Protein AF-A0A820IRT5-F1 (afdb_monomer_lite)

Secondary structure (DSSP, 8-state):
-HHHHHHHHHHHHHHHHHHHHHHHHSPPPP--TT--EEETTTTSHHHHHHHHHHHHHHHHTS-S--GGG-------TTS-HHHHHHHHHHHHHHTTSPPPSEEE----------GGG--HHHHHHHH-

Radius of gyration: 23.72 Å; chains: 1; bounding box: 69×24×55 Å

Structure (mmCIF, N/CA/C/O backbone):
data_AF-A0A820IRT5-F1
#
_entry.id   AF-A0A820IRT5-F1
#
loop_
_atom_site.group_PDB
_atom_site.id
_atom_site.type_symbol
_atom_site.label_atom_id
_atom_site.label_alt_id
_atom_site.label_comp_id
_atom_site.label_asym_id
_atom_site.label_entity_id
_atom_site.label_seq_id
_atom_site.pdbx_PDB_ins_code
_atom_site.Cartn_x
_atom_site.Cartn_y
_atom_site.Cartn_z
_atom_site.occupancy
_atom_site.B_iso_or_equiv
_atom_site.auth_seq_id
_atom_site.auth_comp_id
_atom_site.auth_asym_id
_atom_site.auth_atom_id
_atom_site.pdbx_PDB_model_num
ATOM 1 N N . MET A 1 1 ? 55.444 3.139 -24.751 1.00 83.12 1 MET A N 1
ATOM 2 C CA . MET A 1 1 ? 54.731 1.886 -25.089 1.00 83.12 1 MET A CA 1
ATOM 3 C C . MET A 1 1 ? 54.138 1.218 -23.847 1.00 83.12 1 MET A C 1
ATOM 5 O O . MET A 1 1 ? 52.923 1.176 -23.750 1.00 83.12 1 MET A O 1
ATOM 9 N N . TRP A 1 2 ? 54.939 0.815 -22.853 1.00 94.75 2 TRP A N 1
ATOM 10 C CA . TRP A 1 2 ? 54.448 0.170 -21.617 1.00 94.75 2 TRP A CA 1
ATOM 11 C C . TRP A 1 2 ? 53.435 0.985 -20.797 1.00 94.75 2 TRP A C 1
ATOM 13 O O . TRP A 1 2 ? 52.436 0.434 -20.350 1.00 94.75 2 TRP A O 1
ATOM 23 N N . LEU A 1 3 ? 53.638 2.300 -20.663 1.00 94.94 3 LEU A N 1
ATOM 24 C CA . LEU A 1 3 ? 52.709 3.182 -19.940 1.00 94.94 3 LEU A CA 1
ATOM 25 C C . LEU A 1 3 ? 51.317 3.235 -20.595 1.00 94.94 3 LEU A C 1
ATOM 27 O O . LEU A 1 3 ? 50.303 3.177 -19.909 1.00 94.94 3 LEU A O 1
ATOM 31 N N . ILE A 1 4 ? 51.272 3.267 -21.930 1.00 95.38 4 ILE A N 1
ATOM 32 C CA . ILE A 1 4 ? 50.018 3.259 -22.697 1.00 95.38 4 ILE A CA 1
ATOM 33 C C . ILE A 1 4 ? 49.307 1.913 -22.521 1.00 95.38 4 ILE A C 1
ATOM 35 O O . ILE A 1 4 ? 48.103 1.886 -22.279 1.00 95.38 4 ILE A O 1
ATOM 39 N N . ILE A 1 5 ? 50.047 0.799 -22.563 1.00 96.12 5 ILE A N 1
ATOM 40 C CA . ILE A 1 5 ? 49.491 -0.545 -22.342 1.00 96.12 5 ILE A CA 1
ATOM 41 C C . ILE A 1 5 ? 48.894 -0.651 -20.931 1.00 96.12 5 ILE A C 1
ATOM 43 O O . ILE A 1 5 ? 47.758 -1.095 -20.787 1.00 96.12 5 ILE A O 1
ATOM 47 N N . GLY A 1 6 ? 49.609 -0.177 -19.905 1.00 96.25 6 GLY A N 1
ATOM 48 C CA . GLY A 1 6 ? 49.138 -0.199 -18.517 1.00 96.25 6 GLY A CA 1
ATOM 49 C C . GLY A 1 6 ? 47.846 0.594 -18.302 1.00 96.25 6 GLY A C 1
ATOM 50 O O . GLY A 1 6 ? 46.904 0.079 -17.703 1.00 96.25 6 GLY A O 1
ATOM 51 N N . ILE A 1 7 ? 47.760 1.810 -18.853 1.00 96.81 7 ILE A N 1
ATOM 52 C CA . ILE A 1 7 ? 46.537 2.629 -18.800 1.00 96.81 7 ILE A CA 1
ATOM 53 C C . ILE A 1 7 ? 45.382 1.925 -19.521 1.00 96.81 7 ILE A C 1
ATOM 55 O O . ILE A 1 7 ? 44.267 1.883 -19.008 1.00 96.81 7 ILE A O 1
ATOM 59 N N . THR A 1 8 ? 45.646 1.332 -20.686 1.00 96.56 8 THR A N 1
ATOM 60 C CA . THR A 1 8 ? 44.614 0.636 -21.470 1.00 96.56 8 THR A CA 1
ATOM 61 C C . THR A 1 8 ? 44.044 -0.565 -20.710 1.00 96.56 8 THR A C 1
ATOM 63 O O . THR A 1 8 ? 42.828 -0.739 -20.652 1.00 96.56 8 THR A O 1
ATOM 66 N N . VAL A 1 9 ? 44.904 -1.364 -20.067 1.00 97.12 9 VAL A N 1
ATOM 67 C CA . VAL A 1 9 ? 44.486 -2.503 -19.231 1.00 97.12 9 VAL A CA 1
ATOM 68 C C . VAL A 1 9 ? 43.681 -2.030 -18.023 1.00 97.12 9 VAL A C 1
ATOM 70 O O . VAL A 1 9 ? 42.642 -2.613 -17.723 1.00 97.12 9 VAL A O 1
ATOM 73 N N . LEU A 1 10 ? 44.102 -0.944 -17.368 1.00 97.06 10 LEU A N 1
ATOM 74 C CA . LEU A 1 10 ? 43.367 -0.364 -16.244 1.00 97.06 10 LEU A CA 1
ATOM 75 C C . LEU A 1 10 ? 41.957 0.084 -16.658 1.00 97.06 10 LEU A C 1
ATOM 77 O O . LEU A 1 10 ? 40.991 -0.234 -15.968 1.00 97.06 10 LEU A O 1
ATOM 81 N N . ILE A 1 11 ? 41.823 0.767 -17.799 1.00 97.19 11 ILE A N 1
ATOM 82 C CA . ILE A 1 11 ? 40.520 1.194 -18.331 1.00 97.19 11 ILE A CA 1
ATOM 83 C C . ILE A 1 11 ? 39.629 -0.020 -18.612 1.00 97.19 11 ILE A C 1
ATOM 85 O O . ILE A 1 11 ? 38.464 -0.020 -18.222 1.00 97.19 11 ILE A O 1
ATOM 89 N N . LEU A 1 12 ? 40.164 -1.073 -19.238 1.00 97.25 12 LEU A N 1
ATOM 90 C CA . LEU A 1 12 ? 39.405 -2.300 -19.497 1.00 97.25 12 LEU A CA 1
ATOM 91 C C . LEU A 1 12 ? 38.934 -2.967 -18.201 1.00 97.25 12 LEU A C 1
ATOM 93 O O . LEU A 1 12 ? 37.776 -3.365 -18.117 1.00 97.25 12 LEU A O 1
ATOM 97 N N . ILE A 1 13 ? 39.789 -3.035 -17.178 1.00 97.06 13 ILE A N 1
ATOM 98 C CA . ILE A 1 13 ? 39.419 -3.572 -15.862 1.00 97.06 13 ILE A CA 1
ATOM 99 C C . ILE A 1 13 ? 38.285 -2.750 -15.247 1.00 97.06 13 ILE A C 1
ATOM 101 O O . ILE A 1 13 ? 37.317 -3.328 -14.759 1.00 97.06 13 ILE A O 1
ATOM 105 N N . VAL A 1 14 ? 38.357 -1.417 -15.311 1.00 96.44 14 VAL A N 1
ATOM 106 C CA . VAL A 1 14 ? 37.298 -0.533 -14.800 1.00 96.44 14 VAL A CA 1
ATOM 107 C C . VAL A 1 14 ? 35.989 -0.726 -15.569 1.00 96.44 14 VAL A C 1
ATOM 109 O O . VAL A 1 14 ? 34.932 -0.786 -14.947 1.00 96.44 14 VAL A O 1
ATOM 112 N N . LEU A 1 15 ? 36.028 -0.874 -16.897 1.00 96.25 15 LEU A N 1
ATOM 113 C CA . LEU A 1 15 ? 34.831 -1.114 -17.714 1.00 96.25 15 LEU A CA 1
ATOM 114 C C . LEU A 1 15 ? 34.202 -2.484 -17.441 1.00 96.25 15 LEU A C 1
ATOM 116 O O . LEU A 1 15 ? 32.979 -2.585 -17.350 1.00 96.25 15 LEU A O 1
ATOM 120 N N . VAL A 1 16 ? 35.019 -3.528 -17.278 1.00 96.06 16 VAL A N 1
ATOM 121 C CA . VAL A 1 16 ? 34.548 -4.868 -16.902 1.00 96.06 16 VAL A CA 1
ATOM 122 C C . VAL A 1 16 ? 33.954 -4.838 -15.499 1.00 96.06 16 VAL A C 1
ATOM 124 O O . VAL A 1 16 ? 32.850 -5.337 -15.302 1.00 96.06 16 VAL A O 1
ATOM 127 N N . LEU A 1 17 ? 34.628 -4.197 -14.539 1.00 95.94 17 LEU A N 1
ATOM 128 C CA . LEU A 1 17 ? 34.115 -4.033 -13.182 1.00 95.94 17 LEU A CA 1
ATOM 129 C C . LEU A 1 17 ? 32.795 -3.260 -13.190 1.00 95.94 17 LEU A C 1
ATOM 131 O O . LEU A 1 17 ? 31.836 -3.700 -12.566 1.00 95.94 17 LEU A O 1
ATOM 135 N N . ALA A 1 18 ? 32.700 -2.169 -13.952 1.00 94.75 18 ALA A N 1
ATOM 136 C CA . ALA A 1 18 ? 31.448 -1.455 -14.146 1.00 94.75 18 ALA A CA 1
ATOM 137 C C . ALA A 1 18 ? 30.383 -2.400 -14.717 1.00 94.75 18 ALA A C 1
ATOM 139 O O . ALA A 1 18 ? 29.322 -2.532 -14.121 1.00 94.75 18 ALA A O 1
ATOM 140 N N . TYR A 1 19 ? 30.643 -3.126 -15.804 1.00 94.25 19 TYR A N 1
ATOM 141 C CA . TYR A 1 19 ? 29.675 -4.066 -16.381 1.00 94.25 19 TYR A CA 1
ATOM 142 C C . TYR A 1 19 ? 29.195 -5.129 -15.377 1.00 94.25 19 TYR A C 1
ATOM 144 O O . TYR A 1 19 ? 27.995 -5.388 -15.296 1.00 94.25 19 TYR A O 1
ATOM 152 N N . LEU A 1 20 ? 30.099 -5.694 -14.571 1.00 93.75 20 LEU A N 1
ATOM 153 C CA . LEU A 1 20 ? 29.766 -6.677 -13.534 1.00 93.75 20 LEU A CA 1
ATOM 154 C C . LEU A 1 20 ? 28.965 -6.068 -12.379 1.00 93.75 20 LEU A C 1
ATOM 156 O O . LEU A 1 20 ? 28.061 -6.711 -11.855 1.00 93.75 20 LEU A O 1
ATOM 160 N N . LEU A 1 21 ? 29.243 -4.815 -12.013 1.00 93.12 21 LEU A N 1
ATOM 161 C CA . LEU A 1 21 ? 28.495 -4.085 -10.990 1.00 93.12 21 LEU A CA 1
ATOM 162 C C . LEU A 1 21 ? 27.140 -3.559 -11.510 1.00 93.12 21 LEU A C 1
ATOM 164 O O . LEU A 1 21 ? 26.366 -3.010 -10.727 1.00 93.12 21 LEU A O 1
ATOM 168 N N . ARG A 1 22 ? 26.807 -3.738 -12.802 1.00 92.31 22 ARG A N 1
ATOM 169 C CA . ARG A 1 22 ? 25.550 -3.264 -13.423 1.00 92.31 22 ARG A CA 1
ATOM 170 C C . ARG A 1 22 ? 24.283 -3.602 -12.655 1.00 92.31 22 ARG A C 1
ATOM 172 O O . ARG A 1 22 ? 23.461 -2.700 -12.528 1.00 92.31 22 ARG A O 1
ATOM 179 N N . PRO A 1 23 ? 24.098 -4.818 -12.124 1.00 87.75 23 PRO A N 1
ATOM 180 C CA . PRO A 1 23 ? 22.896 -5.141 -11.364 1.00 87.75 23 PRO A CA 1
ATOM 181 C C . PRO A 1 23 ? 22.734 -4.275 -10.106 1.00 87.75 23 PRO A C 1
ATOM 183 O O . PRO A 1 23 ? 21.611 -4.012 -9.694 1.00 87.75 23 PRO A O 1
ATOM 186 N N . ILE A 1 24 ? 23.842 -3.802 -9.523 1.00 88.31 24 ILE A N 1
ATOM 187 C CA . ILE A 1 24 ? 23.851 -3.007 -8.289 1.00 88.31 24 ILE A CA 1
ATOM 188 C C . ILE A 1 24 ? 23.438 -1.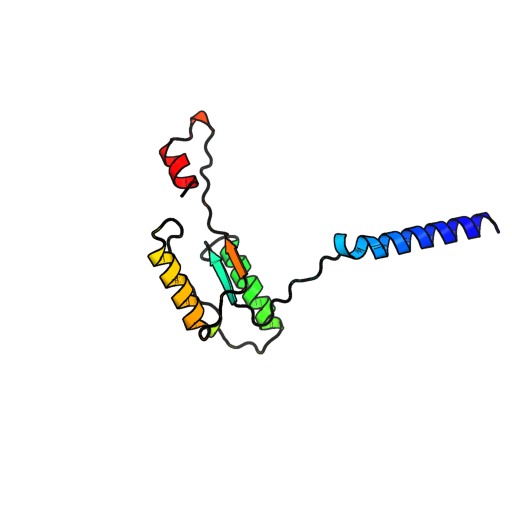558 -8.568 1.00 88.31 24 ILE A C 1
ATOM 190 O O . ILE A 1 24 ? 22.659 -0.991 -7.811 1.00 88.31 24 ILE A O 1
ATOM 194 N N . TYR A 1 25 ? 23.927 -0.953 -9.656 1.00 87.62 25 TYR A N 1
ATOM 195 C CA . TYR A 1 25 ? 23.632 0.453 -9.976 1.00 87.62 25 TYR A CA 1
ATOM 196 C C . TYR A 1 25 ? 22.532 0.644 -11.037 1.00 87.62 25 TYR A C 1
ATOM 198 O O . TYR A 1 25 ? 22.085 1.766 -11.267 1.00 87.62 25 TYR A O 1
ATOM 206 N N . ARG A 1 26 ? 22.089 -0.427 -11.705 1.00 83.94 26 ARG A N 1
ATOM 207 C CA . ARG A 1 26 ? 20.910 -0.461 -12.588 1.00 83.94 26 ARG A CA 1
ATOM 208 C C . ARG A 1 26 ? 20.030 -1.650 -12.207 1.00 83.94 26 ARG A C 1
ATOM 210 O O . ARG A 1 26 ? 20.033 -2.649 -12.936 1.00 83.94 26 ARG A O 1
ATOM 217 N N . PRO A 1 27 ? 19.292 -1.563 -11.088 1.00 77.25 27 PRO A N 1
ATOM 218 C CA . PRO A 1 27 ? 18.306 -2.579 -10.768 1.00 77.25 27 PRO A CA 1
ATOM 219 C C . PRO A 1 27 ? 17.312 -2.707 -11.926 1.00 77.25 27 PRO A C 1
ATOM 221 O O . PRO A 1 27 ? 16.932 -1.723 -12.565 1.00 77.25 27 PRO A O 1
ATOM 224 N N . THR A 1 28 ? 16.919 -3.938 -12.231 1.00 72.12 28 THR A N 1
ATOM 225 C CA . THR A 1 28 ? 15.853 -4.212 -13.196 1.00 72.12 28 THR A CA 1
ATOM 226 C C . THR A 1 28 ? 14.549 -3.601 -12.703 1.00 72.12 28 THR A C 1
ATOM 228 O O . THR A 1 28 ? 14.123 -3.882 -11.584 1.00 72.12 28 THR A O 1
ATOM 231 N N . CYS A 1 29 ? 13.906 -2.794 -13.545 1.00 69.69 29 CYS A N 1
ATOM 232 C CA . CYS A 1 29 ? 12.571 -2.285 -13.261 1.00 69.69 29 CYS A CA 1
ATOM 233 C C . CYS A 1 29 ? 11.585 -3.456 -13.169 1.00 69.69 29 CYS A C 1
ATOM 235 O O . CYS A 1 29 ? 11.596 -4.352 -14.019 1.00 69.69 29 CYS A O 1
ATOM 237 N N . LEU A 1 30 ? 10.733 -3.446 -12.146 1.00 74.62 30 LEU A N 1
ATOM 238 C CA . LEU A 1 30 ? 9.644 -4.406 -12.026 1.00 74.62 30 LEU A CA 1
ATOM 239 C C . LEU A 1 30 ? 8.661 -4.179 -13.181 1.00 74.62 30 LEU A C 1
ATOM 241 O O . LEU A 1 30 ? 8.237 -3.051 -13.427 1.00 74.62 30 LEU A O 1
ATOM 245 N N . ASN A 1 31 ? 8.310 -5.237 -13.912 1.00 79.50 31 ASN A N 1
ATOM 246 C CA . ASN A 1 31 ? 7.292 -5.127 -14.949 1.00 79.50 31 ASN A CA 1
ATOM 247 C C . ASN A 1 31 ? 5.915 -5.092 -14.286 1.00 79.50 31 ASN A C 1
ATOM 249 O O . ASN A 1 31 ? 5.418 -6.116 -13.824 1.00 79.50 31 ASN A O 1
ATOM 253 N N . LEU A 1 32 ? 5.315 -3.908 -14.261 1.00 80.75 32 LEU A N 1
ATOM 254 C CA . LEU A 1 32 ? 4.000 -3.683 -13.685 1.00 80.75 32 LEU A CA 1
ATOM 255 C C . LEU A 1 32 ? 2.874 -3.863 -14.706 1.00 80.75 32 LEU A C 1
ATOM 257 O O . LEU A 1 32 ? 1.764 -3.457 -14.438 1.00 80.75 32 LEU A O 1
ATOM 261 N N . ARG A 1 33 ? 3.079 -4.443 -15.891 1.00 77.69 33 ARG A N 1
ATOM 262 C CA . ARG A 1 33 ? 1.958 -4.625 -16.832 1.00 77.69 33 ARG A CA 1
ATOM 263 C C . ARG A 1 33 ? 0.968 -5.671 -16.322 1.00 77.69 33 ARG A C 1
ATOM 265 O O . ARG A 1 33 ? 1.359 -6.780 -15.980 1.00 77.69 33 ARG A O 1
ATOM 272 N N . ASP A 1 34 ? -0.313 -5.297 -16.315 1.00 79.25 34 ASP A N 1
ATOM 273 C CA . ASP A 1 34 ? -1.457 -6.149 -15.959 1.00 79.25 34 ASP A CA 1
ATOM 274 C C . ASP A 1 34 ? -1.372 -6.850 -14.589 1.00 79.25 34 ASP A C 1
ATOM 276 O O . ASP A 1 34 ? -2.005 -7.886 -14.378 1.00 79.25 34 ASP A O 1
ATOM 280 N N . VAL A 1 35 ? -0.639 -6.265 -13.636 1.00 88.12 35 VAL A N 1
ATOM 281 C CA . VAL A 1 35 ? -0.556 -6.769 -12.259 1.00 88.12 35 VAL A CA 1
ATOM 282 C C . VAL A 1 35 ? -1.704 -6.241 -11.396 1.00 88.12 35 VAL A C 1
ATOM 284 O O . VAL A 1 35 ? -2.113 -5.088 -11.513 1.00 88.12 35 VAL A O 1
ATOM 287 N N . HIS A 1 36 ? -2.216 -7.085 -10.500 1.00 92.88 36 HIS A N 1
ATOM 288 C CA . HIS A 1 36 ? -3.186 -6.683 -9.481 1.00 92.88 36 HIS A CA 1
ATOM 289 C C . HIS A 1 36 ? -2.432 -6.339 -8.191 1.00 92.88 36 HIS A C 1
ATOM 291 O O . HIS A 1 36 ? -1.828 -7.217 -7.566 1.00 92.88 36 HIS A O 1
ATOM 297 N N . VAL A 1 37 ? -2.444 -5.059 -7.815 1.00 94.88 37 VAL A N 1
ATOM 298 C CA . VAL A 1 37 ? -1.753 -4.539 -6.627 1.00 94.88 37 VAL A CA 1
ATOM 299 C C 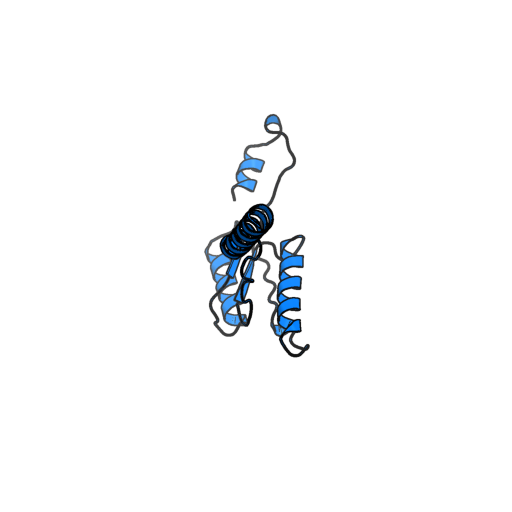. VAL A 1 37 ? -2.770 -4.188 -5.548 1.00 94.88 37 VAL A C 1
ATOM 301 O O . VAL A 1 37 ? -3.704 -3.435 -5.805 1.00 94.88 37 VAL A O 1
ATOM 304 N N . VAL A 1 38 ? -2.554 -4.682 -4.331 1.00 96.75 38 VAL A N 1
ATOM 305 C CA . VAL A 1 38 ? -3.302 -4.272 -3.135 1.00 96.75 38 VAL A CA 1
ATOM 306 C C . VAL A 1 38 ? -2.378 -3.472 -2.227 1.00 96.75 38 VAL A C 1
ATOM 308 O O . VAL A 1 38 ? -1.268 -3.907 -1.930 1.00 96.75 38 VAL A O 1
ATOM 311 N N . ILE A 1 39 ? -2.837 -2.306 -1.770 1.00 97.38 39 ILE A N 1
ATOM 312 C CA . ILE A 1 39 ? -2.077 -1.403 -0.897 1.00 97.38 39 ILE A CA 1
ATOM 313 C C . ILE A 1 39 ? -2.882 -1.153 0.374 1.00 97.38 39 ILE A C 1
ATOM 315 O O . ILE A 1 39 ? -3.973 -0.583 0.319 1.00 97.38 39 ILE A O 1
ATOM 319 N N . THR A 1 40 ? -2.343 -1.531 1.532 1.00 97.19 40 THR A N 1
ATOM 320 C CA . THR A 1 40 ? -2.930 -1.131 2.817 1.00 97.19 40 THR A CA 1
ATOM 321 C C . THR A 1 40 ? -2.567 0.324 3.127 1.00 97.19 40 THR A C 1
ATOM 323 O O . THR A 1 40 ? -1.494 0.807 2.767 1.00 97.19 40 THR A O 1
ATOM 326 N N . GLY A 1 41 ? -3.475 1.079 3.754 1.00 95.94 41 GLY A N 1
ATOM 327 C CA . GLY A 1 41 ? -3.239 2.506 4.021 1.00 95.94 41 GLY A CA 1
ATOM 328 C C . GLY A 1 41 ? -3.147 3.372 2.753 1.00 95.94 41 GLY A C 1
ATOM 329 O O . GLY A 1 41 ? -2.497 4.411 2.763 1.00 95.94 41 GLY A O 1
ATOM 330 N N . GLY A 1 42 ? -3.778 2.957 1.647 1.00 95.38 42 GLY A N 1
ATOM 331 C CA . GLY A 1 42 ? -3.758 3.678 0.364 1.00 95.38 42 GLY A CA 1
ATOM 332 C C . GLY A 1 42 ? -4.612 4.955 0.307 1.00 95.38 42 GLY A C 1
ATOM 333 O O . GLY A 1 42 ? -4.673 5.609 -0.731 1.00 95.38 42 GLY A O 1
ATOM 334 N N . SER A 1 43 ? -5.296 5.324 1.395 1.00 94.44 43 SER A N 1
ATOM 335 C CA . SER A 1 43 ? -6.207 6.477 1.432 1.00 94.44 43 SER A CA 1
ATOM 336 C C . SER A 1 43 ? -5.494 7.828 1.584 1.00 94.44 43 SER A C 1
ATOM 338 O O . SER A 1 43 ? -6.059 8.865 1.221 1.00 94.44 43 SER A O 1
ATOM 340 N N . SER A 1 44 ? -4.257 7.849 2.088 1.00 94.94 44 SER A N 1
ATOM 341 C CA . SER A 1 44 ? -3.478 9.069 2.331 1.00 94.94 44 SER A CA 1
ATOM 342 C C . SER A 1 44 ? -1.965 8.833 2.198 1.00 94.94 44 SER A C 1
ATOM 344 O O . SER A 1 44 ? -1.512 7.714 1.952 1.00 94.94 44 SER A O 1
ATOM 346 N N . GLY A 1 45 ? -1.183 9.914 2.310 1.00 96.19 45 GLY A N 1
ATOM 347 C CA . GLY A 1 45 ? 0.279 9.866 2.397 1.00 96.19 45 GLY A CA 1
ATOM 348 C C . GLY A 1 45 ? 0.962 9.074 1.278 1.00 96.19 45 GLY A C 1
ATOM 349 O O . GLY A 1 45 ? 0.612 9.199 0.103 1.00 96.19 45 GLY A O 1
ATOM 350 N N . ILE A 1 46 ? 1.944 8.257 1.670 1.00 97.00 46 ILE A N 1
ATOM 351 C CA . ILE A 1 46 ? 2.786 7.463 0.763 1.00 97.00 46 ILE A CA 1
ATOM 352 C C . ILE A 1 46 ? 1.946 6.459 -0.031 1.00 97.00 46 ILE A C 1
ATOM 354 O O . ILE A 1 46 ? 2.064 6.405 -1.253 1.00 97.00 46 ILE A O 1
ATOM 358 N N . GLY A 1 47 ? 1.056 5.713 0.631 1.00 96.50 47 GLY A N 1
ATOM 359 C CA . GLY A 1 47 ? 0.212 4.709 -0.023 1.00 96.50 47 GLY A CA 1
ATOM 360 C C . GLY A 1 47 ? -0.667 5.292 -1.132 1.00 96.50 47 GLY A C 1
ATOM 361 O O . GLY A 1 47 ? -0.789 4.694 -2.200 1.00 96.50 47 GLY A O 1
ATOM 362 N N . LYS A 1 48 ? -1.230 6.488 -0.916 1.00 96.00 48 LYS A N 1
ATOM 363 C CA . LYS A 1 48 ? -2.041 7.191 -1.922 1.00 96.00 48 LYS A CA 1
ATOM 364 C C . LYS A 1 48 ? -1.229 7.621 -3.139 1.00 96.00 48 LYS A C 1
ATOM 366 O O . LYS A 1 48 ? -1.676 7.439 -4.271 1.00 96.00 48 LYS A O 1
ATOM 371 N N . GLU A 1 49 ? -0.063 8.227 -2.925 1.00 96.75 49 GLU A N 1
ATOM 372 C CA . GLU A 1 49 ? 0.779 8.673 -4.039 1.00 96.75 49 GLU A CA 1
ATOM 373 C C . GLU A 1 49 ? 1.385 7.488 -4.794 1.00 96.75 49 GLU A C 1
ATOM 375 O O . GLU A 1 49 ? 1.462 7.531 -6.019 1.00 96.75 49 GLU A O 1
ATOM 380 N N . LEU A 1 50 ? 1.697 6.388 -4.103 1.00 94.62 50 LEU A N 1
ATOM 381 C CA . LEU A 1 50 ? 2.098 5.138 -4.740 1.00 94.62 50 LEU A CA 1
ATOM 382 C C . LEU A 1 50 ? 0.976 4.563 -5.614 1.00 94.62 50 LEU A C 1
ATOM 384 O O . LEU A 1 50 ? 1.224 4.221 -6.766 1.00 94.62 50 LEU A O 1
ATOM 388 N N . ALA A 1 51 ? -0.268 4.526 -5.120 1.00 93.06 51 ALA A N 1
ATOM 389 C CA . ALA A 1 51 ? -1.420 4.091 -5.915 1.00 93.06 51 ALA A CA 1
ATOM 390 C C . ALA A 1 51 ? -1.580 4.928 -7.197 1.00 93.06 51 ALA A C 1
ATOM 392 O O . ALA A 1 51 ? -1.773 4.379 -8.281 1.00 93.06 51 ALA A O 1
ATOM 393 N N . LYS A 1 52 ? -1.439 6.257 -7.096 1.00 91.50 52 LYS A N 1
ATOM 394 C CA . LYS A 1 52 ? -1.478 7.159 -8.258 1.00 91.50 52 LYS A CA 1
ATOM 395 C C . LYS A 1 52 ? -0.324 6.920 -9.229 1.00 91.50 52 LYS A C 1
ATOM 397 O O . LYS A 1 52 ? -0.554 6.905 -10.432 1.00 91.50 52 LYS A O 1
ATOM 402 N N . GLN A 1 53 ? 0.902 6.752 -8.732 1.00 90.75 53 GLN A N 1
ATOM 403 C CA . GLN A 1 53 ? 2.069 6.493 -9.579 1.00 90.75 53 GLN A CA 1
ATOM 404 C C . GLN A 1 53 ? 1.902 5.193 -10.363 1.00 90.75 53 GLN A C 1
ATOM 406 O O . GLN A 1 53 ? 2.098 5.201 -11.574 1.00 90.75 53 GLN A O 1
ATOM 411 N N . LEU A 1 54 ? 1.442 4.121 -9.710 1.00 88.94 54 LEU A N 1
ATOM 412 C CA . LEU A 1 54 ? 1.144 2.853 -10.375 1.00 88.94 54 LEU A CA 1
ATOM 413 C C . LEU A 1 54 ? 0.100 3.046 -11.482 1.00 88.94 54 LEU A C 1
ATOM 415 O O . LEU A 1 54 ? 0.334 2.653 -12.622 1.00 88.94 54 LEU A O 1
ATOM 419 N N . LEU A 1 55 ? -1.021 3.715 -11.186 1.00 86.69 55 LEU A N 1
ATOM 420 C CA . LEU A 1 55 ? -2.054 4.009 -12.187 1.00 86.69 55 LEU A CA 1
ATOM 421 C C . LEU A 1 55 ? -1.514 4.827 -13.369 1.00 86.69 55 LEU A C 1
ATOM 423 O O . LEU A 1 55 ? -1.822 4.510 -14.517 1.00 86.69 55 LEU A O 1
ATOM 427 N N . ASN A 1 56 ? -0.685 5.837 -13.107 1.00 84.50 56 ASN A N 1
ATOM 428 C CA . ASN A 1 56 ? -0.097 6.685 -14.143 1.00 84.50 56 ASN A CA 1
ATOM 429 C C . ASN A 1 56 ? 0.907 5.919 -15.016 1.00 84.50 56 ASN A C 1
ATOM 431 O O . ASN A 1 56 ? 0.880 6.056 -16.237 1.00 84.50 56 ASN A O 1
ATOM 435 N N . GLU A 1 57 ? 1.772 5.089 -14.425 1.00 78.00 57 GLU A N 1
ATOM 436 C CA . GLU A 1 57 ? 2.697 4.234 -15.179 1.00 78.00 57 GLU A CA 1
ATOM 437 C C . GLU A 1 57 ? 1.944 3.235 -16.061 1.00 78.00 57 GLU A C 1
ATOM 439 O O . GLU A 1 57 ? 2.342 2.984 -17.200 1.00 78.00 57 GLU A O 1
ATOM 444 N N . HIS A 1 58 ? 0.823 2.704 -15.572 1.00 72.56 58 HIS A N 1
ATOM 445 C CA . HIS A 1 58 ? -0.069 1.866 -16.365 1.00 72.56 58 HIS A CA 1
ATOM 446 C C . HIS A 1 58 ? -0.717 2.630 -17.527 1.00 72.56 58 HIS A C 1
ATOM 448 O O . HIS A 1 58 ? -0.724 2.126 -18.652 1.00 72.56 58 HIS A O 1
ATOM 454 N N . GLN A 1 59 ? -1.244 3.833 -17.279 1.00 67.25 59 GLN A N 1
ATOM 455 C CA . GLN A 1 59 ? -1.851 4.681 -18.311 1.00 67.25 59 GLN A CA 1
ATOM 456 C C . GLN A 1 59 ? -0.831 5.158 -19.349 1.00 67.25 59 GLN A C 1
ATOM 458 O O . GLN A 1 59 ? -1.161 5.251 -20.519 1.00 67.25 59 GLN A O 1
ATOM 463 N N . ALA A 1 60 ? 0.433 5.383 -18.986 1.00 58.78 60 ALA A N 1
ATOM 464 C CA . ALA A 1 60 ? 1.474 5.704 -19.966 1.00 58.78 60 ALA A CA 1
ATOM 465 C C . ALA A 1 60 ? 1.712 4.569 -20.987 1.00 58.78 60 ALA A C 1
ATOM 467 O O . ALA A 1 60 ? 2.239 4.808 -22.073 1.00 58.78 60 ALA A O 1
ATOM 468 N N . HIS A 1 61 ? 1.319 3.335 -20.652 1.00 58.94 61 HIS A N 1
ATOM 469 C CA . HIS A 1 61 ? 1.470 2.156 -21.504 1.00 58.94 61 HIS A CA 1
ATOM 470 C C . HIS A 1 61 ? 0.183 1.742 -22.243 1.00 58.94 61 HIS A C 1
ATOM 472 O O . HIS A 1 61 ? 0.249 0.839 -23.078 1.00 58.94 61 HIS A O 1
ATOM 478 N N . LEU A 1 62 ? -0.972 2.358 -21.955 1.00 55.88 62 LEU A N 1
ATOM 479 C CA . LEU A 1 62 ? -2.293 1.976 -22.479 1.00 55.88 62 LEU A CA 1
ATOM 480 C C . LEU A 1 62 ? -3.140 3.220 -22.825 1.00 55.88 62 LEU A C 1
ATOM 482 O O . LEU A 1 62 ? -2.837 4.326 -22.408 1.00 55.88 62 LEU A O 1
ATOM 486 N N . ALA A 1 63 ? -4.208 3.071 -23.611 1.00 50.69 63 ALA A N 1
ATOM 487 C CA . ALA A 1 63 ? -5.077 4.201 -23.965 1.00 50.69 63 ALA A CA 1
ATOM 488 C C . ALA A 1 63 ? -5.746 4.847 -22.713 1.00 50.69 63 ALA A C 1
ATOM 490 O O . ALA A 1 63 ? -6.025 4.132 -21.747 1.00 50.69 63 ALA A O 1
ATOM 491 N N . PRO A 1 64 ? -6.024 6.169 -22.715 1.00 52.94 64 PRO A N 1
ATOM 492 C CA . PRO A 1 64 ? -6.157 6.982 -21.495 1.00 52.94 64 PRO A CA 1
ATOM 493 C C . PRO A 1 64 ? -7.434 6.836 -20.637 1.00 52.94 64 PRO A C 1
ATOM 495 O O . PRO A 1 64 ? -7.588 7.608 -19.697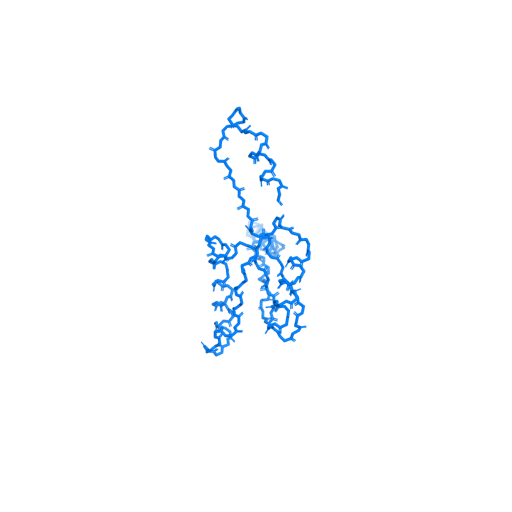 1.00 52.94 64 PRO A O 1
ATOM 498 N N . ASP A 1 65 ? -8.340 5.882 -20.879 1.00 50.44 65 ASP A N 1
ATOM 499 C CA . ASP A 1 65 ? -9.755 6.103 -20.504 1.00 50.44 65 ASP A CA 1
ATOM 500 C C . ASP A 1 65 ? -10.397 5.234 -19.400 1.00 50.44 65 ASP A C 1
ATOM 502 O O . ASP A 1 65 ? -11.587 5.383 -19.139 1.00 50.44 65 ASP A O 1
ATOM 506 N N . ASN A 1 66 ? -9.673 4.370 -18.675 1.00 53.22 66 ASN A N 1
ATOM 507 C CA . ASN A 1 66 ? -10.332 3.499 -17.680 1.00 53.22 66 ASN A CA 1
ATOM 508 C C . ASN A 1 66 ? -10.037 3.868 -16.217 1.00 53.22 66 ASN A C 1
ATOM 510 O O . ASN A 1 66 ? -9.109 3.338 -15.604 1.00 53.22 66 ASN A O 1
ATOM 514 N N . ASN A 1 67 ? -10.928 4.673 -15.622 1.00 56.81 67 ASN A N 1
ATOM 515 C CA . ASN A 1 67 ? -11.080 4.813 -14.161 1.00 56.81 67 ASN A CA 1
ATOM 516 C C . ASN A 1 67 ? -11.543 3.510 -13.467 1.00 56.81 67 ASN A C 1
ATOM 518 O O . ASN A 1 67 ? -11.502 3.419 -12.245 1.00 56.81 67 ASN A O 1
ATOM 522 N N . GLU A 1 68 ? -11.924 2.475 -14.221 1.00 68.12 68 GLU A N 1
ATOM 523 C CA . GLU A 1 68 ? -12.345 1.153 -13.717 1.00 68.12 68 GLU A CA 1
ATOM 524 C C . GLU A 1 68 ? -11.198 0.294 -13.141 1.00 68.12 68 GLU A C 1
ATOM 526 O O . GLU A 1 68 ? -11.383 -0.874 -12.809 1.00 68.12 68 GLU A O 1
ATOM 531 N N . ARG A 1 69 ? -9.975 0.834 -13.053 1.00 80.44 69 ARG A N 1
ATOM 532 C CA . ARG A 1 69 ? -8.788 0.102 -12.573 1.00 80.44 69 ARG A CA 1
ATOM 533 C C . ARG A 1 69 ? -8.446 0.358 -11.107 1.00 80.44 69 ARG A C 1
ATOM 535 O O . ARG A 1 69 ? -7.578 -0.330 -10.581 1.00 80.44 69 ARG A O 1
ATOM 542 N N . LEU A 1 70 ? -9.103 1.315 -10.454 1.00 89.75 70 LEU A N 1
ATOM 543 C CA . LEU A 1 70 ? -8.874 1.635 -9.047 1.00 89.75 70 LEU A CA 1
ATOM 544 C C . LEU A 1 70 ? -10.084 1.226 -8.208 1.00 89.75 70 LEU A C 1
ATOM 546 O O . LEU A 1 70 ? -11.169 1.779 -8.368 1.00 89.75 70 LEU A O 1
ATOM 550 N N . LEU A 1 71 ? -9.864 0.322 -7.256 1.00 92.38 71 LEU A N 1
ATOM 551 C CA . LEU A 1 71 ? -10.819 0.019 -6.199 1.00 92.38 71 LEU A CA 1
ATOM 552 C C . LEU A 1 71 ? -10.310 0.567 -4.863 1.00 92.38 71 LEU A C 1
ATOM 554 O O . LEU A 1 71 ? -9.226 0.211 -4.406 1.00 92.38 71 LEU A O 1
ATOM 558 N N . CYS A 1 72 ? -11.123 1.393 -4.210 1.00 93.12 72 CYS A N 1
ATOM 559 C CA . CYS A 1 72 ? -10.866 1.868 -2.854 1.00 93.12 72 CYS A CA 1
ATOM 560 C C . CYS A 1 72 ? -11.807 1.158 -1.877 1.00 93.12 72 CYS A C 1
ATOM 562 O O . CYS A 1 72 ? -13.019 1.354 -1.940 1.00 93.12 72 CYS A O 1
ATOM 564 N N . LEU A 1 73 ? -11.250 0.374 -0.951 1.00 94.75 73 LEU A N 1
ATOM 565 C CA . LEU A 1 73 ? -11.997 -0.275 0.128 1.00 94.75 73 LEU A CA 1
ATOM 566 C C . LEU A 1 73 ? -11.600 0.336 1.474 1.00 94.75 73 LEU A C 1
ATOM 568 O O . LEU A 1 73 ? -10.415 0.504 1.763 1.00 94.75 73 LEU A O 1
ATOM 572 N N . SER A 1 74 ? -12.589 0.660 2.307 1.00 95.31 74 SER A N 1
ATOM 573 C CA . SER A 1 74 ? -12.350 1.047 3.698 1.00 95.31 74 SER A CA 1
ATOM 574 C C . SER A 1 74 ? -12.314 -0.214 4.554 1.00 95.31 74 SER A C 1
ATOM 576 O O . SER A 1 74 ? -13.326 -0.899 4.696 1.00 95.31 74 SER A O 1
ATOM 578 N N . VAL A 1 75 ? -11.128 -0.551 5.062 1.00 94.81 75 VAL A N 1
ATOM 579 C CA . VAL A 1 75 ? -10.876 -1.784 5.814 1.00 94.81 75 VAL A CA 1
ATOM 580 C C . VAL A 1 75 ? -9.916 -1.471 6.949 1.00 94.81 75 VAL A C 1
ATOM 582 O O . VAL A 1 75 ? -8.862 -0.875 6.725 1.00 94.81 75 VAL A O 1
ATOM 585 N N . ASP A 1 76 ? -10.277 -1.893 8.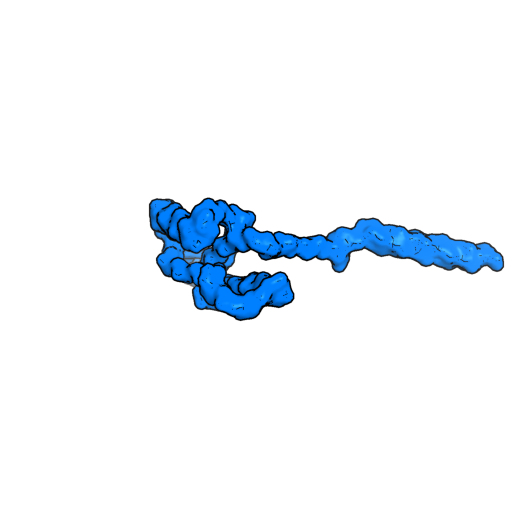155 1.00 94.12 76 ASP A N 1
ATOM 586 C CA . ASP A 1 76 ? -9.371 -1.902 9.296 1.00 94.12 76 ASP A CA 1
ATOM 587 C C . ASP A 1 76 ? -8.495 -3.159 9.241 1.00 94.12 76 ASP A C 1
ATOM 589 O O . ASP A 1 76 ? -8.994 -4.283 9.353 1.00 94.12 76 ASP A O 1
ATOM 593 N N . VAL A 1 77 ? -7.192 -2.962 9.042 1.00 94.31 77 VAL A N 1
ATOM 594 C CA . VAL A 1 77 ? -6.204 -4.046 8.953 1.00 94.31 77 VAL A CA 1
ATOM 595 C C . VAL A 1 77 ? -5.884 -4.678 10.308 1.00 94.31 77 VAL A C 1
ATOM 597 O O . VAL A 1 77 ? -5.386 -5.797 10.324 1.00 94.31 77 VAL A O 1
ATOM 600 N N . SER A 1 78 ? -6.225 -4.008 11.415 1.00 94.19 78 SER A N 1
ATOM 601 C CA . SER A 1 78 ? -6.141 -4.561 12.775 1.00 94.19 78 SER A CA 1
ATOM 602 C C . SER A 1 78 ? -7.404 -5.326 13.194 1.00 94.19 78 SER A C 1
ATOM 604 O O . SER A 1 78 ? -7.487 -5.887 14.289 1.00 94.19 78 SER A O 1
ATOM 606 N N . GLY A 1 79 ? -8.421 -5.334 12.325 1.00 91.38 79 GLY A N 1
ATOM 607 C CA . GLY A 1 79 ? -9.693 -6.000 12.557 1.00 91.38 79 GLY A CA 1
ATOM 608 C C . GLY A 1 79 ? -9.622 -7.523 12.417 1.00 91.38 79 GLY A C 1
ATOM 609 O O . GLY A 1 79 ? -8.570 -8.157 12.391 1.00 91.38 79 GLY A O 1
ATOM 610 N N . THR A 1 80 ? -10.792 -8.154 12.304 1.00 95.00 80 THR A N 1
ATOM 611 C CA . THR A 1 80 ? -10.858 -9.616 12.163 1.00 95.00 80 THR A CA 1
ATOM 612 C C . THR A 1 80 ? -10.348 -10.087 10.801 1.00 95.00 80 THR A C 1
ATOM 614 O O . THR A 1 80 ? -10.610 -9.457 9.772 1.00 95.00 80 THR A O 1
ATOM 617 N N . TYR A 1 81 ? -9.732 -11.272 10.773 1.00 95.50 81 TYR A N 1
ATOM 618 C CA . TYR A 1 81 ? -9.316 -11.931 9.530 1.00 95.50 81 TYR A CA 1
ATOM 619 C C . TYR A 1 81 ? -10.453 -12.022 8.503 1.00 95.50 81 TYR A C 1
ATOM 621 O O . TYR A 1 81 ? -10.230 -11.787 7.322 1.00 95.50 81 TYR A O 1
ATOM 629 N N . SER A 1 82 ? -11.690 -12.289 8.942 1.00 96.94 82 SER A N 1
ATOM 630 C CA . SER A 1 82 ? -12.847 -12.373 8.041 1.00 96.94 82 SER A CA 1
ATOM 631 C C . SER A 1 82 ? -13.116 -11.062 7.292 1.00 96.94 82 SER A C 1
ATOM 633 O O . SER A 1 82 ? -13.492 -11.101 6.122 1.00 96.94 82 SER A O 1
ATOM 635 N N . ASN A 1 83 ? -12.896 -9.903 7.921 1.00 95.19 83 ASN A N 1
ATOM 636 C CA . ASN A 1 83 ? -13.071 -8.609 7.257 1.00 95.19 83 ASN A CA 1
ATOM 637 C C . ASN A 1 83 ? -11.992 -8.381 6.195 1.00 95.19 83 ASN A C 1
ATOM 639 O O . ASN A 1 83 ? -12.303 -7.953 5.084 1.00 95.19 83 ASN A O 1
ATOM 643 N N . ILE A 1 84 ? -10.742 -8.724 6.516 1.00 95.88 84 ILE A N 1
ATOM 644 C CA . ILE A 1 84 ? -9.615 -8.637 5.581 1.00 95.88 84 ILE A CA 1
ATOM 645 C C . ILE A 1 84 ? -9.834 -9.600 4.410 1.00 95.88 84 ILE A C 1
ATOM 647 O O . ILE A 1 84 ? -9.711 -9.202 3.255 1.00 95.88 84 ILE A O 1
ATOM 651 N N . GLN A 1 85 ? -10.234 -10.842 4.690 1.00 96.88 85 GLN A N 1
ATOM 652 C CA . GLN A 1 85 ? -10.535 -11.850 3.678 1.00 96.88 85 GLN A CA 1
ATOM 653 C C . GLN A 1 85 ? -11.617 -11.357 2.710 1.00 96.88 85 GLN A C 1
ATOM 655 O O . GLN A 1 85 ? -11.399 -11.377 1.503 1.00 96.88 85 GLN A O 1
ATOM 660 N N . LYS A 1 86 ? -12.741 -10.842 3.224 1.00 97.31 86 LYS A N 1
ATOM 661 C CA . LYS A 1 86 ? -13.818 -10.284 2.390 1.00 97.31 86 LYS A CA 1
ATOM 662 C C . LYS A 1 86 ? -13.335 -9.130 1.518 1.00 97.31 86 LYS A C 1
ATOM 664 O O . LYS A 1 86 ? -13.724 -9.048 0.358 1.00 97.31 86 LYS A O 1
ATOM 669 N N . ALA A 1 87 ? -12.485 -8.253 2.048 1.00 96.69 87 ALA A N 1
ATOM 670 C CA . ALA A 1 87 ? -11.931 -7.150 1.272 1.00 96.69 87 ALA A CA 1
ATOM 671 C C . ALA A 1 87 ? -11.026 -7.634 0.130 1.00 96.69 87 ALA A C 1
ATOM 673 O O . ALA A 1 87 ? -11.119 -7.131 -0.988 1.00 96.69 87 ALA A O 1
ATOM 674 N N . ILE A 1 88 ? -10.182 -8.636 0.386 1.00 96.88 88 ILE A N 1
ATOM 675 C CA . ILE A 1 88 ? -9.339 -9.242 -0.651 1.00 96.88 88 ILE A CA 1
ATOM 676 C C . ILE A 1 88 ? -10.195 -9.972 -1.692 1.00 96.88 88 ILE A C 1
ATOM 678 O O . ILE A 1 88 ? -9.952 -9.829 -2.887 1.00 96.88 88 ILE A O 1
ATOM 682 N N . GLU A 1 89 ? -11.227 -10.704 -1.270 1.00 97.00 89 GLU A N 1
ATOM 683 C CA . GLU A 1 89 ? -12.180 -11.352 -2.178 1.00 97.00 89 GLU A CA 1
ATOM 684 C C . GLU A 1 89 ? -12.891 -10.325 -3.068 1.00 97.00 89 GLU A C 1
ATOM 686 O O . GLU A 1 89 ? -12.947 -10.510 -4.282 1.00 97.00 89 GLU A O 1
ATOM 691 N N . GLN A 1 90 ? -13.357 -9.212 -2.496 1.00 96.19 90 GLN A N 1
ATOM 692 C CA . GLN A 1 90 ? -13.957 -8.103 -3.243 1.00 96.19 90 GLN A CA 1
ATOM 693 C C . GLN A 1 90 ? -12.976 -7.479 -4.241 1.00 96.19 90 GLN A C 1
ATOM 695 O O . GLN A 1 90 ? -13.357 -7.223 -5.382 1.00 96.19 90 GLN A O 1
ATOM 700 N N . ALA A 1 91 ? -11.715 -7.272 -3.850 1.00 95.19 91 ALA A N 1
ATOM 701 C CA . ALA A 1 91 ? -10.682 -6.755 -4.746 1.00 95.19 91 ALA A CA 1
ATOM 702 C C . ALA A 1 91 ? -10.417 -7.704 -5.924 1.00 95.19 91 ALA A C 1
ATOM 704 O O . ALA A 1 91 ? -10.402 -7.280 -7.081 1.00 95.19 91 ALA A O 1
ATOM 705 N N . CYS A 1 92 ? -10.286 -9.005 -5.653 1.00 95.06 92 CYS A N 1
ATOM 706 C CA . CYS A 1 92 ? -10.139 -10.023 -6.690 1.00 95.06 92 CYS A CA 1
ATOM 707 C C . CYS A 1 92 ? -11.354 -10.048 -7.629 1.00 95.06 92 CYS A C 1
ATOM 709 O O . CYS A 1 92 ? -11.177 -10.060 -8.847 1.00 95.06 92 CYS A O 1
ATOM 711 N N . GLN A 1 93 ? -12.576 -10.022 -7.087 1.00 95.19 93 GLN A N 1
ATOM 712 C CA . GLN A 1 93 ? -13.820 -10.029 -7.864 1.00 95.19 93 GLN A CA 1
ATOM 713 C C . GLN A 1 93 ? -13.937 -8.803 -8.772 1.00 95.19 93 GLN A C 1
ATOM 715 O O . GLN A 1 93 ? -14.214 -8.955 -9.963 1.00 95.19 93 GLN A O 1
ATOM 720 N N . TYR A 1 94 ? -13.667 -7.608 -8.239 1.00 92.62 94 TYR A N 1
ATOM 721 C CA . TYR A 1 94 ? -13.704 -6.354 -8.994 1.00 92.62 94 TYR A CA 1
ATOM 722 C C . TYR A 1 94 ? -12.758 -6.383 -10.202 1.00 92.62 94 TYR A C 1
ATOM 724 O O . TYR A 1 94 ? -13.110 -5.926 -11.286 1.00 92.62 94 TYR A O 1
ATOM 732 N N . HIS A 1 95 ? -11.588 -7.009 -10.057 1.00 90.38 95 HIS A N 1
ATOM 733 C CA . HIS A 1 95 ? -10.610 -7.165 -11.135 1.00 90.38 95 HIS A CA 1
ATOM 734 C C . HIS A 1 95 ? -10.768 -8.468 -11.940 1.00 90.38 95 HIS A C 1
ATOM 736 O O . HIS A 1 95 ? -9.793 -8.987 -12.488 1.00 90.38 95 HIS A O 1
ATOM 742 N N . GLY A 1 96 ? -11.991 -8.999 -12.050 1.00 91.31 96 GLY A N 1
ATOM 743 C CA . GLY A 1 96 ? -12.302 -10.149 -12.905 1.00 91.31 96 GLY A CA 1
ATOM 744 C C . GLY A 1 96 ? -11.819 -11.485 -12.340 1.00 91.31 96 GLY A C 1
ATOM 745 O O . GLY A 1 96 ? -11.334 -12.332 -13.088 1.00 91.31 96 GLY A O 1
ATOM 746 N N . ASN A 1 97 ? -11.926 -11.661 -11.020 1.00 93.25 97 ASN A N 1
ATOM 747 C CA . ASN A 1 97 ? -11.430 -12.817 -10.261 1.00 93.25 97 ASN A CA 1
ATOM 748 C C . ASN A 1 97 ? -9.916 -13.052 -10.407 1.00 93.25 97 ASN A C 1
ATOM 750 O O . ASN A 1 97 ? -9.438 -14.182 -10.302 1.00 93.25 97 ASN A O 1
ATOM 754 N N . ARG A 1 98 ? -9.146 -11.985 -10.653 1.00 90.56 98 ARG A N 1
ATOM 755 C CA . ARG A 1 98 ? -7.685 -12.062 -10.752 1.00 90.56 98 ARG A CA 1
ATOM 756 C C . ARG A 1 98 ? -7.042 -12.104 -9.361 1.00 90.56 98 ARG A C 1
ATOM 758 O O . ARG A 1 98 ? -7.378 -11.266 -8.522 1.00 90.56 98 ARG A O 1
ATOM 765 N N . PRO A 1 99 ? -6.076 -13.008 -9.118 1.00 94.44 99 PRO A N 1
ATOM 766 C CA . PRO A 1 99 ? -5.369 -13.062 -7.844 1.00 94.44 99 PRO A CA 1
ATOM 767 C C . PRO A 1 9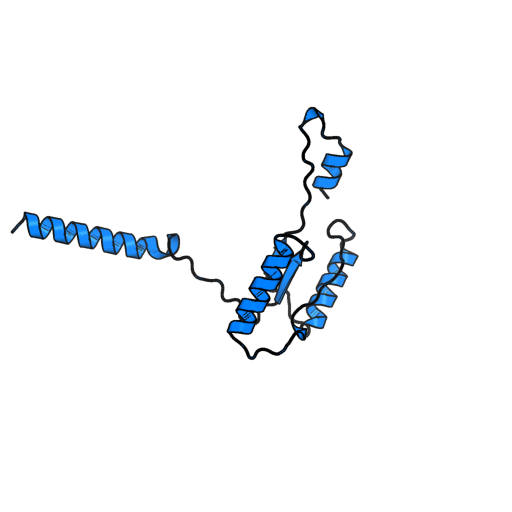9 ? -4.515 -11.809 -7.628 1.00 94.44 99 PRO A C 1
ATOM 769 O O . PRO A 1 99 ? -4.027 -11.198 -8.582 1.00 94.44 99 PRO A O 1
ATOM 772 N N . VAL A 1 100 ? -4.303 -11.450 -6.362 1.00 94.75 100 VAL A N 1
ATOM 773 C CA . VAL A 1 100 ? -3.373 -10.380 -5.982 1.00 94.75 100 VAL A CA 1
ATOM 774 C C . VAL A 1 100 ? -1.954 -10.796 -6.364 1.00 94.75 100 VAL A C 1
ATOM 776 O O . VAL A 1 100 ? -1.471 -11.845 -5.946 1.00 94.75 100 VAL A O 1
ATOM 779 N N . SER A 1 101 ? -1.293 -9.974 -7.176 1.00 94.81 101 SER A N 1
ATOM 780 C CA . SER A 1 101 ? 0.089 -10.196 -7.618 1.00 94.81 101 SER A CA 1
ATOM 781 C C . SER A 1 101 ? 1.093 -9.545 -6.670 1.00 94.81 101 SER A C 1
ATOM 783 O O . SER A 1 101 ? 2.172 -10.084 -6.439 1.00 94.81 101 SER A O 1
ATOM 785 N N . ILE A 1 102 ? 0.741 -8.373 -6.134 1.00 94.81 102 ILE A N 1
ATOM 786 C CA . ILE A 1 102 ? 1.594 -7.578 -5.250 1.00 94.81 102 ILE A CA 1
ATOM 787 C C . ILE A 1 102 ? 0.747 -7.097 -4.074 1.00 94.81 102 ILE A C 1
ATOM 789 O O . ILE A 1 102 ? -0.292 -6.469 -4.270 1.00 94.81 102 ILE A O 1
ATOM 793 N N . LEU A 1 103 ? 1.217 -7.362 -2.857 1.00 95.94 103 LEU A N 1
ATOM 794 C CA . LEU A 1 103 ? 0.680 -6.779 -1.632 1.00 95.94 103 LEU A CA 1
ATOM 795 C C . LEU A 1 103 ? 1.688 -5.774 -1.078 1.00 95.94 103 LEU A C 1
ATOM 797 O O . LEU A 1 103 ? 2.849 -6.112 -0.850 1.00 95.94 103 LEU A O 1
ATOM 801 N N . ILE A 1 104 ? 1.229 -4.553 -0.832 1.00 96.81 104 ILE A N 1
ATOM 802 C CA . ILE A 1 104 ? 2.015 -3.487 -0.222 1.00 96.81 104 ILE A CA 1
ATOM 803 C C . ILE A 1 104 ? 1.454 -3.217 1.172 1.00 96.81 104 ILE A C 1
ATOM 805 O O . ILE A 1 104 ? 0.402 -2.593 1.328 1.00 96.81 104 ILE A O 1
ATOM 809 N N . ASN A 1 105 ? 2.182 -3.682 2.187 1.00 96.62 105 ASN A N 1
ATOM 810 C CA . ASN A 1 105 ? 1.885 -3.428 3.595 1.00 96.62 105 ASN A CA 1
ATOM 811 C C . ASN A 1 105 ? 2.375 -2.027 3.985 1.00 96.62 105 ASN A C 1
ATOM 813 O O . ASN A 1 105 ? 3.446 -1.877 4.562 1.00 96.62 105 ASN A O 1
ATOM 817 N N . ASN A 1 106 ? 1.618 -1.001 3.598 1.00 96.88 106 ASN A N 1
ATOM 818 C CA . ASN A 1 106 ? 1.950 0.402 3.864 1.00 96.88 106 ASN A CA 1
ATOM 819 C C . ASN A 1 106 ? 1.193 0.978 5.076 1.00 96.88 106 ASN A C 1
ATOM 821 O O . ASN A 1 106 ? 1.628 1.980 5.638 1.00 96.88 106 ASN A O 1
ATOM 825 N N . ALA A 1 107 ? 0.075 0.376 5.492 1.00 95.62 107 ALA A N 1
ATOM 826 C CA . ALA A 1 107 ? -0.620 0.797 6.705 1.00 95.62 107 ALA A CA 1
ATOM 827 C C . ALA A 1 107 ? 0.307 0.685 7.923 1.00 95.62 107 ALA A C 1
ATOM 829 O O . ALA A 1 107 ? 0.900 -0.362 8.166 1.00 95.62 107 ALA A O 1
ATOM 830 N N . GLY A 1 108 ? 0.397 1.770 8.682 1.00 93.69 108 GLY A N 1
ATOM 831 C CA . GLY A 1 108 ? 1.166 1.847 9.910 1.00 93.69 108 GLY A CA 1
ATOM 832 C C . GLY A 1 108 ? 0.828 3.129 10.655 1.00 93.69 108 GLY A C 1
ATOM 833 O O . GLY A 1 108 ? 0.431 4.129 10.051 1.00 93.69 108 GLY A O 1
ATOM 834 N N . ILE A 1 109 ? 0.973 3.082 11.972 1.00 92.62 109 ILE A N 1
ATOM 835 C CA . ILE A 1 109 ? 0.818 4.232 12.856 1.00 92.62 109 ILE A CA 1
ATOM 836 C C . ILE A 1 109 ? 2.088 4.406 13.682 1.00 92.62 109 ILE A C 1
ATOM 838 O O . ILE A 1 109 ? 2.873 3.476 13.852 1.00 92.62 109 ILE A O 1
ATOM 842 N N . PHE A 1 110 ? 2.287 5.613 14.190 1.00 92.12 110 PHE A N 1
ATOM 843 C CA . PHE A 1 110 ? 3.392 5.932 15.077 1.00 92.12 110 PHE A CA 1
ATOM 844 C C . PHE A 1 110 ? 2.935 6.978 16.090 1.00 92.12 110 PHE A C 1
ATOM 846 O O . PHE A 1 110 ? 2.256 7.940 15.724 1.00 92.12 110 PHE A O 1
ATOM 853 N N . TYR A 1 111 ? 3.348 6.807 17.343 1.00 93.81 111 TYR A N 1
ATOM 854 C CA . TYR A 1 111 ? 3.193 7.813 18.386 1.00 93.81 111 TYR A CA 1
ATOM 855 C C . TYR A 1 111 ? 4.537 8.482 18.655 1.00 93.81 111 TYR A C 1
ATOM 857 O O . TYR A 1 111 ? 5.496 7.837 19.069 1.00 93.81 111 TYR A O 1
ATOM 865 N N . ALA A 1 112 ? 4.597 9.795 18.441 1.00 94.44 112 ALA A N 1
ATOM 866 C CA . ALA A 1 112 ? 5.779 10.606 18.714 1.00 94.44 112 ALA A CA 1
ATOM 867 C C . ALA A 1 112 ? 5.900 10.909 20.217 1.00 94.44 112 ALA A C 1
ATOM 869 O O . ALA A 1 112 ? 5.648 12.032 20.644 1.00 94.44 112 ALA A O 1
ATOM 870 N N . LYS A 1 113 ? 6.240 9.889 21.007 1.00 95.38 113 LYS A N 1
ATOM 871 C CA . LYS A 1 113 ? 6.441 9.960 22.461 1.00 95.38 113 LYS A CA 1
ATOM 872 C C . LYS A 1 113 ? 7.825 9.428 22.816 1.00 95.38 113 LYS A C 1
ATOM 874 O O . LYS A 1 113 ? 8.364 8.581 22.098 1.00 95.38 113 LYS A O 1
ATOM 879 N N . THR A 1 114 ? 8.414 9.908 23.908 1.00 96.81 114 THR A N 1
ATOM 880 C CA . THR A 1 114 ? 9.601 9.246 24.463 1.00 96.81 114 THR A CA 1
ATOM 881 C C . THR A 1 114 ? 9.212 7.908 25.095 1.00 96.81 114 THR A C 1
ATOM 883 O O . THR A 1 114 ? 8.033 7.593 25.282 1.00 96.81 114 THR A O 1
ATOM 886 N N . PHE A 1 115 ? 10.208 7.078 25.408 1.00 94.81 115 PHE A N 1
ATOM 887 C CA . PHE A 1 115 ? 9.956 5.759 25.990 1.00 94.81 115 PHE A CA 1
ATOM 888 C C . PHE A 1 115 ? 9.196 5.847 27.322 1.00 94.81 115 PHE A C 1
ATOM 890 O O . PHE A 1 115 ? 8.268 5.081 27.549 1.00 94.81 115 PHE A O 1
ATOM 897 N N . ASP A 1 116 ? 9.552 6.806 28.175 1.00 96.94 116 ASP A N 1
ATOM 898 C CA . ASP A 1 116 ? 8.917 7.054 29.471 1.00 96.94 116 ASP A CA 1
ATOM 899 C C . ASP A 1 116 ? 7.506 7.660 29.367 1.00 96.94 116 ASP A C 1
ATOM 901 O O . ASP A 1 116 ? 6.712 7.520 30.295 1.00 96.94 116 ASP A O 1
ATOM 905 N N . GLU A 1 117 ? 7.165 8.272 28.231 1.00 97.06 117 GLU A N 1
ATOM 906 C CA . GLU A 1 117 ? 5.831 8.816 27.940 1.00 97.06 117 GLU A CA 1
ATOM 907 C C . GLU A 1 117 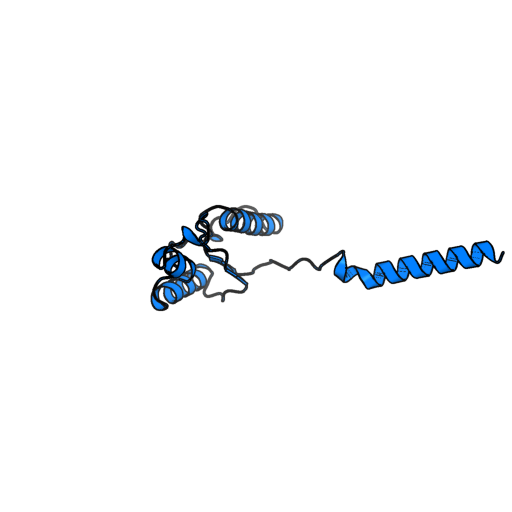? 4.909 7.814 27.224 1.00 97.06 117 GLU A C 1
ATOM 909 O O . GLU A 1 117 ? 3.705 8.053 27.088 1.00 97.06 117 GLU A O 1
ATOM 914 N N . THR A 1 118 ? 5.457 6.700 26.735 1.00 96.75 118 THR A N 1
ATOM 915 C CA . THR A 1 118 ? 4.705 5.683 25.992 1.00 96.75 118 THR A CA 1
ATOM 916 C C . THR A 1 118 ? 3.944 4.783 26.960 1.00 96.75 118 THR A C 1
ATOM 918 O O . THR A 1 118 ? 4.537 4.075 27.773 1.00 96.75 118 THR A O 1
ATOM 921 N N . THR A 1 119 ? 2.616 4.782 26.864 1.00 96.75 119 THR A N 1
ATOM 922 C CA . THR A 1 119 ? 1.767 3.919 27.698 1.00 96.75 119 THR A CA 1
ATOM 923 C C . THR A 1 119 ? 1.691 2.493 27.132 1.00 96.75 119 THR A C 1
ATOM 925 O O . THR A 1 119 ? 1.925 2.296 25.935 1.00 96.75 119 THR A O 1
ATOM 928 N N . PRO A 1 120 ? 1.328 1.480 27.945 1.00 95.69 120 PRO A N 1
ATOM 929 C CA . PRO A 1 120 ? 1.044 0.137 27.439 1.00 95.69 120 PRO A CA 1
ATOM 930 C C . PRO A 1 120 ? -0.006 0.129 26.321 1.00 95.69 120 PRO A C 1
ATOM 932 O O . PRO A 1 120 ? 0.186 -0.570 25.333 1.00 95.69 120 PRO A O 1
ATOM 935 N N . ASP A 1 121 ? -1.047 0.961 26.420 1.00 95.38 121 ASP A N 1
ATOM 936 C CA . ASP A 1 121 ? -2.091 1.072 25.393 1.00 95.38 121 ASP A CA 1
ATOM 937 C C . ASP A 1 121 ? -1.541 1.626 24.070 1.00 95.38 121 ASP A C 1
ATOM 939 O O . ASP A 1 121 ? -1.868 1.102 23.006 1.00 95.38 121 ASP A O 1
ATOM 943 N N . ASP A 1 122 ? -0.667 2.646 24.118 1.00 94.69 122 ASP A N 1
ATOM 944 C CA . ASP A 1 122 ? 0.022 3.154 22.920 1.00 94.69 122 ASP A CA 1
ATOM 945 C C . ASP A 1 122 ? 0.843 2.035 22.261 1.00 94.69 122 ASP A C 1
ATOM 947 O O . ASP A 1 122 ? 0.840 1.880 21.038 1.00 94.69 122 ASP A O 1
ATOM 951 N N . PHE A 1 123 ? 1.545 1.244 23.078 1.00 92.62 123 PHE A N 1
ATOM 952 C CA . PHE A 1 123 ? 2.382 0.142 22.614 1.00 92.62 123 PHE A CA 1
ATOM 953 C C . PHE A 1 123 ? 1.554 -0.998 22.007 1.00 92.62 123 PHE A C 1
ATOM 955 O O . PHE A 1 123 ? 1.871 -1.474 20.918 1.00 92.62 123 PHE A O 1
ATOM 962 N N . GLU A 1 124 ? 0.461 -1.397 22.662 1.00 93.81 124 GLU A N 1
ATOM 963 C CA . GLU A 1 124 ? -0.489 -2.376 22.131 1.00 93.81 124 GLU A CA 1
ATOM 964 C C . GLU A 1 124 ? -1.116 -1.890 20.827 1.00 93.81 124 GLU A C 1
ATOM 966 O O . GLU A 1 124 ? -1.250 -2.665 19.886 1.00 93.81 124 GLU A O 1
ATOM 971 N N . GLN A 1 125 ? -1.476 -0.609 20.738 1.00 92.44 125 GLN A N 1
ATOM 972 C CA . GLN A 1 125 ? -2.075 -0.049 19.534 1.00 92.44 125 GLN A CA 1
ATOM 973 C C . GLN A 1 125 ? -1.092 -0.012 18.357 1.00 92.44 125 GLN A C 1
ATOM 975 O O . GLN A 1 125 ? -1.512 -0.258 17.232 1.00 92.44 125 GLN A O 1
ATOM 980 N N . MET A 1 126 ? 0.202 0.227 18.599 1.00 92.00 126 MET A N 1
ATOM 981 C CA . MET A 1 126 ? 1.245 0.112 17.566 1.00 92.00 126 MET A CA 1
ATOM 982 C C . MET A 1 126 ? 1.520 -1.336 17.134 1.00 92.00 126 MET A C 1
ATOM 984 O O . MET A 1 126 ? 2.020 -1.548 16.032 1.00 92.00 126 MET A O 1
ATOM 988 N N . GLY A 1 127 ? 1.247 -2.316 18.002 1.00 86.25 127 GLY A N 1
ATOM 989 C CA . GLY A 1 127 ? 1.466 -3.741 17.733 1.00 86.25 127 GLY A CA 1
ATOM 990 C C . GLY A 1 127 ? 0.284 -4.472 17.087 1.00 86.25 127 GLY A C 1
ATOM 991 O O . GLY A 1 127 ? 0.429 -5.647 16.748 1.00 86.25 127 GLY A O 1
ATOM 992 N N . LYS A 1 128 ? -0.866 -3.805 16.957 1.00 83.38 128 LYS A N 1
ATOM 993 C CA . LYS A 1 128 ? -2.064 -4.297 16.264 1.00 83.38 128 LYS A CA 1
ATOM 994 C C . LYS A 1 128 ? -1.933 -4.164 14.750 1.00 83.38 128 LYS A C 1
ATOM 996 O O . LYS A 1 128 ? -2.409 -5.094 14.063 1.00 83.38 128 LYS A O 1
#

Organism: NCBI:txid433720

pLDDT: mean 89.69, std 11.2, range [50.44, 97.38]

Sequence (128 aa):
MWLIIGITVLILIVLVLAYLLRPIYRPTCLNLRDVHVVITGGSSGIGKELAKQLLNEHQAHLAPDNNERLLCLSVDVSGTYSNIQKAIEQACQYHGNRPVSILINNAGIFYAKTFDETTPDDFEQMGK

InterPro domains:
  IPR002347 Short-chain dehydrogenase/reductase SDR [PF00106] (36-126)
  IPR002347 Short-chain dehydrogenase/reductase SDR [PR00081] (36-53)
  IPR002347 Short-chain dehydrogenase/reductase SDR [PR00081] (98-109)
  IPR036291 NAD(P)-binding domain superfamily [SSF51735] (31-126)

Foldseek 3Di:
DVVVVVVVVVVVVVVVVCVVCCCVVPPDDDPLAPAQEAEPPCPDDPNVVVVVVSVVVRCVVDPNDDPLNDDDDDADPPDDPVRVVVVQCVSCVSSVVNHHPYYHHPDFDDDPDDPVRQDPVNVVVRVD